Protein AF-A0A0H2RPK3-F1 (afdb_monomer)

Organism: NCBI:txid27342

Structure (mmCIF, N/CA/C/O backbone):
data_AF-A0A0H2RPK3-F1
#
_entry.id   AF-A0A0H2RPK3-F1
#
loop_
_atom_site.group_PDB
_atom_site.id
_atom_site.type_symbol
_atom_site.label_atom_id
_atom_site.label_alt_id
_atom_site.label_comp_id
_atom_site.label_asym_id
_atom_site.label_entity_id
_atom_site.label_seq_id
_atom_site.pdbx_PDB_ins_code
_atom_site.Cartn_x
_atom_site.Cartn_y
_atom_site.Cartn_z
_atom_site.occupancy
_atom_site.B_iso_or_equiv
_atom_site.auth_seq_id
_atom_site.auth_comp_id
_atom_site.auth_asym_id
_atom_site.auth_atom_id
_atom_site.pdbx_PDB_model_num
ATOM 1 N N . MET A 1 1 ? 48.617 -41.759 -42.685 1.00 46.06 1 MET A N 1
ATOM 2 C CA . MET A 1 1 ? 49.009 -41.530 -41.270 1.00 46.06 1 MET A CA 1
ATOM 3 C C . MET A 1 1 ? 48.703 -40.070 -40.952 1.00 46.06 1 MET A C 1
ATOM 5 O O . MET A 1 1 ? 49.124 -39.236 -41.723 1.00 46.06 1 MET A O 1
ATOM 9 N N . MET A 1 2 ? 47.969 -39.626 -39.936 1.00 49.16 2 MET A N 1
ATOM 10 C CA . MET A 1 2 ? 47.253 -40.251 -38.829 1.00 49.16 2 MET A CA 1
ATOM 11 C C . MET A 1 2 ? 46.349 -39.128 -38.278 1.00 49.16 2 MET A C 1
ATOM 13 O O . MET A 1 2 ? 46.850 -38.123 -37.778 1.00 49.16 2 MET A O 1
ATOM 17 N N . SER A 1 3 ? 45.029 -39.245 -38.455 1.00 49.41 3 SER A N 1
ATOM 18 C CA . SER A 1 3 ? 44.056 -38.252 -37.981 1.00 49.41 3 SER A CA 1
ATOM 19 C C . SER A 1 3 ? 43.960 -38.326 -36.456 1.00 49.41 3 SER A C 1
ATOM 21 O O . SER A 1 3 ? 43.443 -39.296 -35.898 1.00 49.41 3 SER A O 1
ATOM 23 N N . LYS A 1 4 ? 44.509 -37.323 -35.761 1.00 64.06 4 LYS A N 1
ATOM 24 C CA . LYS A 1 4 ? 44.405 -37.208 -34.303 1.00 64.06 4 LYS A CA 1
ATOM 25 C C . LYS A 1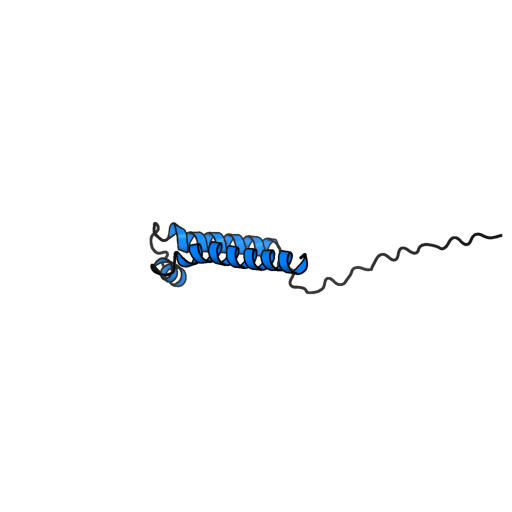 4 ? 43.001 -36.720 -33.943 1.00 64.06 4 LYS A C 1
ATOM 27 O O . LYS A 1 4 ? 42.730 -35.522 -33.951 1.00 64.06 4 LYS A O 1
ATOM 32 N N . LYS A 1 5 ? 42.112 -37.657 -33.595 1.00 60.56 5 LYS A N 1
ATOM 33 C CA . LYS A 1 5 ? 40.846 -37.363 -32.909 1.00 60.56 5 LYS A CA 1
ATOM 34 C C . LYS A 1 5 ? 41.157 -36.600 -31.618 1.00 60.56 5 LYS A C 1
ATOM 36 O O . LYS A 1 5 ? 41.687 -37.166 -30.665 1.00 60.56 5 LYS A O 1
ATOM 41 N N . LYS A 1 6 ? 40.848 -35.303 -31.591 1.00 59.38 6 LYS A N 1
ATOM 42 C CA . LYS A 1 6 ? 40.948 -34.477 -30.387 1.00 59.38 6 LYS A CA 1
ATOM 43 C C . LYS A 1 6 ? 39.748 -34.801 -29.499 1.00 59.38 6 LYS A C 1
ATOM 45 O O . LYS A 1 6 ? 38.639 -34.337 -29.743 1.00 59.38 6 LYS A O 1
ATOM 50 N N . THR A 1 7 ? 39.980 -35.650 -28.504 1.00 68.12 7 THR A N 1
ATOM 51 C CA . THR A 1 7 ? 39.057 -35.996 -27.421 1.00 68.12 7 THR A CA 1
ATOM 52 C C . THR A 1 7 ? 38.440 -34.731 -26.827 1.00 68.12 7 THR A C 1
ATOM 54 O O . THR A 1 7 ? 39.107 -33.969 -26.125 1.00 68.12 7 THR A O 1
ATOM 57 N N . ARG A 1 8 ? 37.159 -34.488 -27.117 1.00 57.44 8 ARG A N 1
ATOM 58 C CA . ARG A 1 8 ? 36.378 -33.406 -26.515 1.00 57.44 8 ARG A CA 1
ATOM 59 C C . ARG A 1 8 ? 36.076 -33.818 -25.074 1.00 57.44 8 ARG A C 1
ATOM 61 O O . ARG A 1 8 ? 35.098 -34.509 -24.817 1.00 57.44 8 ARG A O 1
ATOM 68 N N . ARG A 1 9 ? 36.956 -33.460 -24.134 1.00 58.94 9 ARG A N 1
ATOM 69 C CA . ARG A 1 9 ? 36.656 -33.559 -22.700 1.00 58.94 9 ARG A CA 1
ATOM 70 C C . ARG A 1 9 ? 35.539 -32.565 -22.398 1.00 58.94 9 ARG A C 1
ATOM 72 O O . ARG A 1 9 ? 35.781 -31.366 -22.295 1.00 58.94 9 ARG A O 1
ATOM 79 N N . THR A 1 10 ? 34.313 -33.061 -22.305 1.00 59.12 10 THR A N 1
ATOM 80 C CA . THR A 1 10 ? 33.190 -32.346 -21.704 1.00 59.12 10 THR A CA 1
ATOM 81 C C . THR A 1 10 ? 33.455 -32.270 -20.207 1.00 59.12 10 THR A C 1
ATOM 83 O O . THR A 1 10 ? 33.041 -33.134 -19.438 1.00 59.12 10 THR A O 1
ATOM 86 N N . ASN A 1 11 ? 34.213 -31.260 -19.793 1.00 56.62 11 ASN A N 1
ATOM 87 C CA . ASN A 1 11 ? 34.250 -30.869 -18.396 1.00 56.62 11 ASN A CA 1
ATOM 88 C C . ASN A 1 11 ? 32.884 -30.243 -18.099 1.00 56.62 11 ASN A C 1
ATOM 90 O O . ASN A 1 11 ? 32.655 -29.078 -18.417 1.00 56.62 11 ASN A O 1
ATOM 94 N N . ALA A 1 12 ? 31.959 -31.038 -17.559 1.00 65.44 12 ALA A N 1
ATOM 95 C CA . ALA A 1 12 ? 30.784 -30.495 -16.898 1.00 65.44 12 ALA A CA 1
ATOM 96 C C . ALA A 1 12 ? 31.278 -29.514 -15.820 1.00 65.44 12 ALA A C 1
ATOM 98 O O . ALA A 1 12 ? 3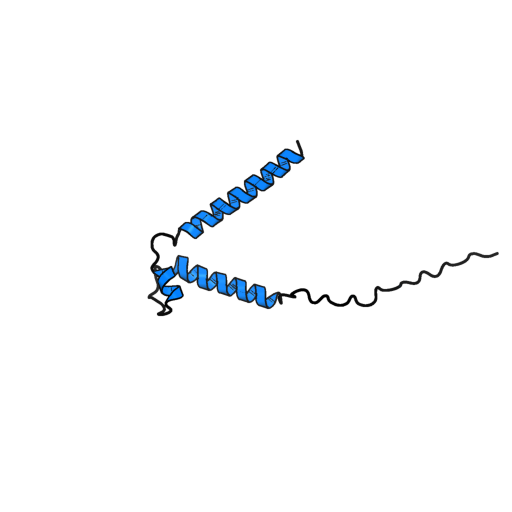2.210 -29.867 -15.082 1.00 65.44 12 ALA A O 1
ATOM 99 N N . PRO A 1 13 ? 30.737 -28.289 -15.725 1.00 63.78 13 PRO A N 1
ATOM 100 C CA . PRO A 1 13 ? 31.064 -27.432 -14.601 1.00 63.78 13 PRO A CA 1
ATOM 101 C C . PRO A 1 13 ? 30.627 -28.163 -13.327 1.00 63.78 13 PRO A C 1
ATOM 103 O O . PRO A 1 13 ? 29.445 -28.439 -13.124 1.00 63.78 13 PRO A O 1
ATOM 106 N N . ARG A 1 14 ? 31.618 -28.547 -12.507 1.00 64.56 14 ARG A N 1
ATOM 107 C CA . ARG A 1 14 ? 31.419 -29.001 -11.125 1.00 64.56 14 ARG A CA 1
ATOM 108 C C . ARG A 1 14 ? 30.475 -28.013 -10.457 1.00 64.56 14 ARG 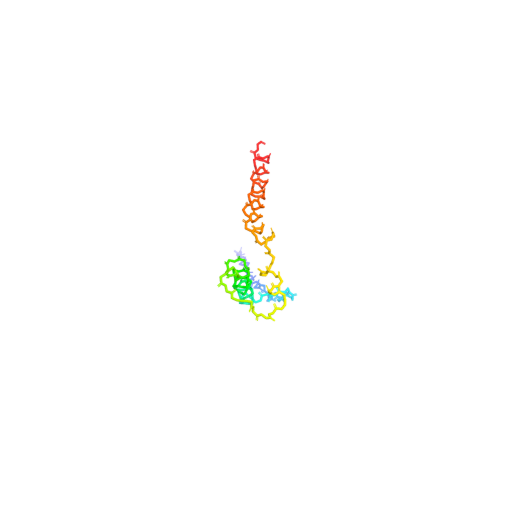A C 1
ATOM 110 O O . ARG A 1 14 ? 30.700 -26.812 -10.599 1.00 64.56 14 ARG A O 1
ATOM 117 N N . GLY A 1 15 ? 29.449 -28.546 -9.787 1.00 66.12 15 GLY A N 1
ATOM 118 C CA . GLY A 1 15 ? 28.394 -27.787 -9.124 1.00 66.12 15 GLY A CA 1
ATOM 119 C C . GLY A 1 15 ? 28.941 -26.499 -8.537 1.00 66.12 15 GLY A C 1
ATOM 120 O O . GLY A 1 15 ? 29.802 -26.530 -7.655 1.00 66.12 15 GLY A O 1
ATOM 121 N N . ALA A 1 16 ? 28.497 -25.380 -9.107 1.00 66.25 16 ALA A N 1
ATOM 122 C CA . ALA A 1 16 ? 28.809 -24.078 -8.560 1.00 66.25 16 ALA A CA 1
ATOM 123 C C . ALA A 1 16 ? 28.386 -24.094 -7.084 1.00 66.25 16 ALA A C 1
ATOM 125 O O . ALA A 1 16 ? 27.306 -24.619 -6.783 1.00 66.25 16 ALA A O 1
ATOM 126 N N . PRO A 1 17 ? 29.205 -23.572 -6.155 1.00 65.19 17 PRO A N 1
ATOM 127 C CA . PRO A 1 17 ? 28.717 -23.340 -4.809 1.00 65.19 17 PRO A CA 1
ATOM 128 C C . PRO A 1 17 ? 27.472 -22.468 -4.952 1.00 65.19 17 PRO A C 1
ATOM 130 O O . PRO A 1 17 ? 27.543 -21.392 -5.549 1.00 65.19 17 PRO A O 1
ATOM 133 N N . LYS A 1 18 ? 26.324 -22.964 -4.473 1.00 62.59 18 LYS A N 1
ATOM 134 C CA . LYS A 1 18 ? 25.127 -22.140 -4.324 1.00 62.59 18 LYS A CA 1
ATOM 135 C C . LYS A 1 18 ? 25.573 -20.980 -3.446 1.00 62.59 18 LYS A C 1
ATOM 137 O O . LYS A 1 18 ? 25.891 -21.174 -2.273 1.00 62.59 18 LYS A O 1
ATOM 142 N N . SER A 1 19 ? 25.746 -19.812 -4.055 1.00 63.47 19 SER A N 1
ATOM 143 C CA . SER A 1 19 ? 26.065 -18.597 -3.325 1.00 63.47 19 SER A CA 1
ATOM 144 C C . SER A 1 19 ? 25.021 -18.461 -2.221 1.00 63.47 19 SER A C 1
ATOM 146 O O . SER A 1 19 ? 23.843 -18.670 -2.526 1.00 63.47 19 SER A O 1
ATOM 148 N N . PRO A 1 20 ? 25.390 -18.091 -0.983 1.00 60.59 20 PRO A N 1
ATOM 149 C CA . PRO A 1 20 ? 24.427 -17.671 0.024 1.00 60.59 20 PRO A CA 1
ATOM 150 C C . PRO A 1 20 ? 23.902 -16.283 -0.375 1.00 60.59 20 PRO A C 1
ATOM 152 O O . PRO A 1 20 ? 24.081 -15.289 0.319 1.00 60.59 20 PRO A O 1
ATOM 155 N N . GLY A 1 21 ? 23.331 -16.199 -1.574 1.00 60.94 21 GLY A N 1
ATOM 156 C CA . GLY A 1 21 ? 22.394 -15.164 -1.921 1.00 60.94 21 GLY A CA 1
ATOM 157 C C . GLY A 1 21 ? 21.134 -15.479 -1.144 1.00 60.94 21 GLY A C 1
ATOM 158 O O . GLY A 1 21 ? 20.782 -16.641 -0.961 1.00 60.94 21 GLY A O 1
ATOM 159 N N . PHE A 1 22 ? 20.504 -14.435 -0.642 1.00 61.50 22 PHE A N 1
ATOM 160 C CA . PHE A 1 22 ? 19.183 -14.453 -0.046 1.00 61.50 22 PHE A CA 1
ATOM 161 C C . PHE A 1 22 ? 18.194 -15.119 -1.025 1.00 61.50 22 PHE A C 1
ATOM 163 O O . PHE A 1 22 ? 17.576 -14.449 -1.849 1.00 61.50 22 PHE A O 1
ATOM 170 N N . GLU A 1 23 ? 18.104 -16.453 -0.999 1.00 63.09 23 GLU A N 1
ATOM 171 C CA . GLU A 1 23 ? 17.066 -17.231 -1.669 1.00 63.09 23 GLU A CA 1
ATOM 172 C C . GLU A 1 23 ? 15.794 -16.968 -0.873 1.00 63.09 23 GLU A C 1
ATOM 174 O O . GLU A 1 23 ? 15.411 -17.727 0.009 1.00 63.09 23 GLU A O 1
ATOM 179 N N . LEU A 1 24 ? 15.187 -15.808 -1.119 1.00 66.50 24 LEU A N 1
ATOM 180 C CA . LEU A 1 24 ? 13.809 -15.572 -0.742 1.00 66.50 24 LEU A CA 1
ATOM 181 C C . LEU A 1 24 ? 13.002 -16.699 -1.365 1.00 66.50 24 LEU A C 1
ATOM 183 O O . LEU A 1 24 ? 12.799 -16.708 -2.583 1.00 66.50 24 LEU A O 1
ATOM 187 N N . ASP A 1 25 ? 12.583 -17.655 -0.536 1.00 83.88 25 ASP A N 1
ATOM 188 C CA . ASP A 1 25 ? 11.682 -18.711 -0.959 1.00 83.88 25 ASP A CA 1
ATOM 189 C C . ASP A 1 25 ? 10.533 -18.042 -1.698 1.00 83.88 25 ASP A C 1
ATOM 191 O O . ASP A 1 25 ? 9.829 -17.186 -1.159 1.00 83.88 25 ASP A O 1
ATOM 195 N N . THR A 1 26 ? 10.358 -18.389 -2.969 1.00 81.94 26 THR A N 1
ATOM 196 C CA . THR A 1 26 ? 9.331 -17.767 -3.808 1.00 81.94 26 THR A CA 1
ATOM 197 C C . THR A 1 26 ? 7.955 -17.889 -3.146 1.00 81.94 26 THR A C 1
ATOM 199 O O . THR A 1 26 ? 7.143 -16.973 -3.231 1.00 81.94 26 THR A O 1
ATOM 202 N N . GLY A 1 27 ? 7.730 -18.970 -2.388 1.00 83.12 27 GLY A N 1
ATOM 203 C CA . GLY A 1 27 ? 6.552 -19.141 -1.540 1.00 83.12 27 GLY A CA 1
ATOM 204 C C . GLY A 1 27 ? 6.413 -18.081 -0.441 1.00 83.12 27 GLY A C 1
ATOM 205 O O . GLY A 1 27 ? 5.319 -17.558 -0.254 1.00 83.12 27 GLY A O 1
ATOM 206 N N . LEU A 1 28 ? 7.500 -17.702 0.239 1.00 86.50 28 LEU A N 1
ATOM 207 C CA . LEU A 1 28 ? 7.491 -16.645 1.256 1.00 86.50 28 LEU A CA 1
ATOM 208 C C . LEU A 1 28 ? 7.126 -15.288 0.645 1.00 86.50 28 LEU A C 1
ATOM 210 O O . LEU A 1 28 ? 6.322 -14.555 1.220 1.00 86.50 28 LEU A O 1
ATOM 214 N N . LEU A 1 29 ? 7.664 -14.974 -0.537 1.00 86.44 29 LEU A N 1
ATOM 215 C CA . LEU A 1 29 ? 7.317 -13.746 -1.256 1.00 86.44 29 LEU A CA 1
ATOM 216 C C . LEU A 1 29 ? 5.842 -13.713 -1.646 1.00 86.44 29 LEU A C 1
ATOM 218 O O . LEU A 1 29 ? 5.181 -12.704 -1.424 1.00 86.44 29 LEU A O 1
ATOM 222 N N . ILE A 1 30 ? 5.310 -14.823 -2.163 1.00 88.38 30 ILE A N 1
ATOM 223 C CA . ILE A 1 30 ? 3.894 -14.930 -2.531 1.00 88.38 30 ILE A CA 1
ATOM 224 C C . ILE A 1 30 ? 3.006 -14.730 -1.301 1.00 88.38 30 ILE A C 1
ATOM 226 O O . ILE A 1 30 ? 2.071 -13.932 -1.344 1.00 88.38 30 ILE A O 1
ATOM 230 N N . VAL A 1 31 ? 3.314 -15.402 -0.188 1.00 90.81 31 VAL A N 1
ATOM 231 C CA . VAL A 1 31 ? 2.556 -15.257 1.063 1.00 90.81 31 VAL A CA 1
ATOM 232 C C . VAL A 1 31 ? 2.596 -13.811 1.554 1.00 90.81 31 VAL A C 1
ATOM 234 O O . VAL A 1 31 ? 1.557 -13.251 1.896 1.00 90.81 31 VAL A O 1
ATOM 237 N N . PHE A 1 32 ? 3.767 -13.175 1.532 1.00 89.06 32 PHE A N 1
ATOM 238 C CA . PHE A 1 32 ? 3.910 -11.787 1.956 1.00 89.06 32 PHE A CA 1
ATOM 239 C C . PHE A 1 32 ? 3.115 -10.826 1.061 1.00 89.06 32 PHE A C 1
ATOM 241 O O . PHE A 1 32 ? 2.406 -9.960 1.567 1.00 89.06 32 PHE A O 1
ATOM 248 N N . SER A 1 33 ? 3.157 -11.007 -0.262 1.00 85.56 33 SER A N 1
ATOM 249 C CA . SER A 1 33 ? 2.369 -10.204 -1.203 1.00 85.56 33 SER A CA 1
ATOM 250 C C . SER A 1 33 ? 0.865 -10.355 -0.979 1.00 85.56 33 SER A C 1
ATOM 252 O O . SER A 1 33 ? 0.146 -9.357 -0.980 1.00 85.56 33 SER A O 1
ATOM 254 N N . VAL A 1 34 ? 0.386 -11.579 -0.740 1.00 91.56 34 VAL A N 1
ATOM 255 C CA . VAL A 1 34 ? -1.030 -11.839 -0.443 1.00 91.56 34 VAL A CA 1
ATOM 256 C C . VAL A 1 34 ? -1.440 -11.175 0.871 1.00 91.56 34 VAL A C 1
ATOM 258 O O . VAL A 1 34 ? -2.482 -10.525 0.923 1.00 91.56 34 VAL A O 1
ATOM 261 N N . LEU A 1 35 ? -0.613 -11.267 1.916 1.00 89.38 35 LEU A N 1
ATOM 262 C CA . LEU A 1 35 ? -0.884 -10.612 3.198 1.00 89.38 35 LEU A CA 1
ATOM 263 C C . LEU A 1 35 ? -0.943 -9.090 3.060 1.00 89.38 35 LEU A C 1
ATOM 265 O O . LEU A 1 35 ? -1.884 -8.471 3.550 1.00 89.38 35 LEU A O 1
ATOM 269 N N . VAL A 1 36 ? 0.013 -8.487 2.349 1.00 86.25 36 VAL A N 1
ATOM 270 C CA . VAL A 1 36 ? 0.018 -7.041 2.080 1.00 86.25 36 VAL A CA 1
ATOM 271 C C . VAL A 1 36 ? -1.230 -6.626 1.301 1.00 86.25 36 VAL A C 1
ATOM 273 O O . VAL A 1 36 ? -1.844 -5.614 1.633 1.00 86.25 36 VAL A O 1
ATOM 276 N N . PHE A 1 37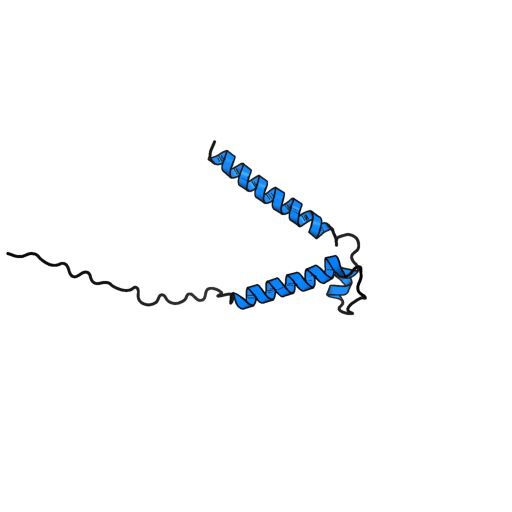 ? -1.649 -7.417 0.311 1.00 86.06 37 PHE A N 1
ATOM 277 C CA . PHE A 1 37 ? -2.854 -7.138 -0.466 1.00 86.06 37 PHE A CA 1
ATOM 278 C C . PHE A 1 37 ? -4.128 -7.211 0.385 1.00 86.06 37 PHE A C 1
ATOM 280 O O . PHE A 1 37 ? -4.973 -6.324 0.295 1.00 86.06 37 PHE A O 1
ATOM 287 N N . ILE A 1 38 ? -4.260 -8.224 1.247 1.00 85.00 38 ILE A N 1
ATOM 288 C CA . ILE A 1 38 ? -5.427 -8.382 2.126 1.00 85.00 38 ILE A CA 1
ATOM 289 C C . ILE A 1 38 ? -5.471 -7.265 3.176 1.00 85.00 38 ILE A C 1
ATOM 291 O O . ILE A 1 38 ? -6.509 -6.628 3.347 1.00 85.00 38 ILE A O 1
ATOM 295 N N . ILE A 1 39 ? -4.352 -6.993 3.854 1.00 81.25 39 ILE A N 1
ATOM 296 C CA . ILE A 1 39 ? -4.275 -5.978 4.916 1.00 81.25 39 ILE A CA 1
ATOM 297 C C . ILE A 1 39 ? -4.466 -4.575 4.330 1.00 81.25 39 ILE A C 1
ATOM 299 O O . ILE A 1 39 ? -5.258 -3.793 4.852 1.00 81.25 39 ILE A O 1
ATOM 303 N N . GLY A 1 40 ? -3.789 -4.265 3.221 1.00 74.81 40 GLY A N 1
ATOM 304 C CA . GLY A 1 40 ? -3.935 -2.989 2.522 1.00 74.81 40 GLY A CA 1
ATOM 305 C C . GLY A 1 40 ? -5.335 -2.812 1.933 1.00 74.81 40 GLY A C 1
ATOM 306 O O . GLY A 1 40 ? -5.948 -1.761 2.103 1.00 74.81 40 GLY A O 1
ATOM 307 N N . GLY A 1 41 ? -5.888 -3.855 1.310 1.00 77.62 41 GLY A N 1
ATOM 308 C CA . GLY A 1 41 ? -7.255 -3.855 0.794 1.00 77.62 41 GLY A CA 1
ATOM 309 C C . GLY A 1 41 ? -8.283 -3.604 1.896 1.00 77.62 41 GLY A C 1
ATOM 310 O O . GLY A 1 41 ? -9.152 -2.748 1.737 1.00 77.62 41 GLY A O 1
ATOM 311 N N . TYR A 1 42 ? -8.151 -4.274 3.044 1.00 74.38 42 TYR A N 1
ATOM 312 C CA . TYR A 1 42 ? -9.000 -4.030 4.208 1.00 74.38 42 TYR A CA 1
ATOM 313 C C . TYR A 1 42 ? -8.883 -2.587 4.708 1.00 74.38 42 TYR A C 1
ATOM 315 O O . TYR A 1 42 ? -9.892 -1.887 4.822 1.00 74.38 42 TYR A O 1
ATOM 323 N N . ALA A 1 43 ? -7.655 -2.129 4.964 1.00 71.69 43 ALA A N 1
ATOM 324 C CA . ALA A 1 43 ? -7.395 -0.820 5.545 1.00 71.69 43 ALA A CA 1
ATOM 325 C C . ALA A 1 43 ? -7.914 0.324 4.666 1.00 71.69 43 ALA A C 1
ATOM 327 O O . ALA A 1 43 ? -8.448 1.300 5.189 1.00 71.69 43 ALA A O 1
ATOM 328 N N . VAL A 1 44 ? -7.806 0.202 3.338 1.00 69.44 44 VAL A N 1
ATOM 329 C CA . VAL A 1 44 ? -8.148 1.300 2.426 1.00 69.44 44 VAL A CA 1
ATOM 330 C C . VAL A 1 44 ? 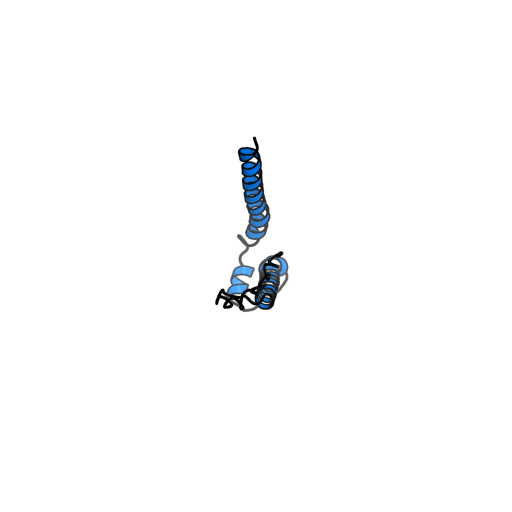-9.566 1.188 1.850 1.00 69.44 44 VAL A C 1
ATOM 332 O O . VAL A 1 44 ? -10.271 2.193 1.818 1.00 69.44 44 VAL A O 1
ATOM 335 N N . LEU A 1 45 ? -10.025 0.004 1.428 1.00 69.62 45 LEU A N 1
ATOM 336 C CA . LEU A 1 45 ? -11.336 -0.153 0.771 1.00 69.62 45 LEU A CA 1
ATOM 337 C C . LEU A 1 45 ? -12.460 -0.475 1.755 1.00 69.62 45 LEU A C 1
ATOM 339 O O . LEU A 1 45 ? -13.556 0.071 1.652 1.00 69.62 45 LEU A O 1
ATOM 343 N N . PHE A 1 46 ? -12.198 -1.368 2.708 1.00 67.75 46 PHE A N 1
ATOM 344 C CA . PHE A 1 46 ? -13.255 -1.957 3.530 1.00 67.75 46 PHE A CA 1
ATOM 345 C C . PHE A 1 46 ? -13.385 -1.328 4.919 1.00 67.75 46 PHE A C 1
ATOM 347 O O . PHE A 1 46 ? -14.446 -1.422 5.527 1.00 67.75 46 PHE A O 1
ATOM 354 N N . SER A 1 47 ? -12.376 -0.601 5.408 1.00 66.25 47 SER A N 1
ATOM 355 C CA . SER A 1 47 ? -12.443 0.029 6.735 1.00 66.25 47 SER A CA 1
ATOM 356 C C . SER A 1 47 ? -13.521 1.122 6.858 1.00 66.25 47 SER A C 1
ATOM 358 O O . SER A 1 47 ? -13.824 1.539 7.969 1.00 66.25 47 SER A O 1
ATOM 360 N N . ALA A 1 48 ? -14.094 1.605 5.749 1.00 64.69 48 ALA A N 1
ATOM 361 C CA . ALA A 1 48 ? -15.248 2.508 5.788 1.00 64.69 48 ALA A CA 1
ATOM 362 C C . ALA A 1 48 ? -16.570 1.781 6.118 1.00 64.69 48 ALA A C 1
ATOM 364 O O . ALA A 1 48 ? -17.538 2.426 6.511 1.00 64.69 48 ALA A O 1
ATOM 365 N N . PHE A 1 49 ? -16.611 0.454 5.957 1.00 65.81 49 PHE A N 1
ATOM 366 C CA . PHE A 1 49 ? -17.814 -0.371 6.103 1.00 65.81 49 PHE A CA 1
ATOM 3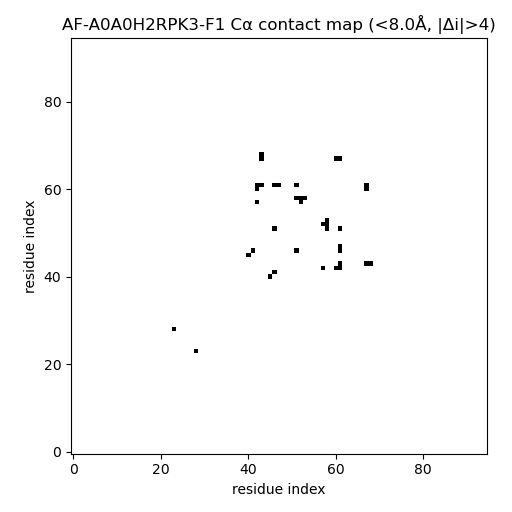67 C C . PHE A 1 49 ? -17.748 -1.354 7.281 1.00 65.81 49 PHE A C 1
ATOM 369 O O . PHE A 1 49 ? -18.788 -1.872 7.683 1.00 65.81 49 PHE A O 1
ATOM 376 N N . LEU A 1 50 ? -16.559 -1.625 7.834 1.00 66.44 50 LEU A N 1
ATOM 377 C CA . LEU A 1 50 ? -16.373 -2.542 8.962 1.00 66.44 50 LEU A CA 1
ATOM 378 C C . LEU A 1 50 ? -16.014 -1.805 10.265 1.00 66.44 50 LEU A C 1
ATOM 380 O O . LEU A 1 50 ? -15.328 -0.783 10.220 1.00 66.44 50 LEU A O 1
ATOM 384 N N . PRO A 1 51 ? -16.462 -2.320 11.427 1.00 68.00 51 PRO A N 1
ATOM 385 C CA . PRO A 1 51 ? -16.106 -1.770 12.732 1.00 68.00 51 PRO A CA 1
ATOM 386 C C . PRO A 1 51 ? -14.600 -1.888 13.010 1.00 68.00 51 PRO A C 1
ATOM 388 O O . PRO A 1 51 ? -13.908 -2.726 12.427 1.00 68.00 51 PRO A O 1
ATOM 391 N N . LEU A 1 52 ? -14.098 -1.044 13.919 1.00 72.00 52 LEU A N 1
ATOM 392 C CA . LEU A 1 52 ? -12.689 -1.035 14.315 1.00 72.00 52 LEU A CA 1
ATOM 393 C C . LEU A 1 52 ? -12.254 -2.416 14.821 1.00 72.00 52 LEU A C 1
ATOM 395 O O . LEU A 1 52 ? -12.981 -3.097 15.545 1.00 72.00 52 LEU A O 1
ATOM 399 N N . THR A 1 53 ? -11.047 -2.813 14.428 1.00 74.31 53 THR A N 1
ATOM 400 C CA . THR A 1 53 ? -10.485 -4.137 14.724 1.00 74.31 53 THR A CA 1
ATOM 401 C C . THR A 1 53 ? -9.935 -4.249 16.143 1.00 74.31 53 THR A C 1
ATOM 403 O O . THR A 1 53 ? -9.674 -5.358 16.605 1.00 74.31 53 THR A O 1
ATOM 406 N N . GLY A 1 54 ? -9.740 -3.124 16.838 1.00 76.31 54 GLY A N 1
ATOM 407 C CA . GLY A 1 54 ? -9.098 -3.064 18.151 1.00 76.31 54 GLY A CA 1
ATOM 408 C C . GLY A 1 54 ? -7.571 -3.154 18.083 1.00 76.31 54 GLY A C 1
ATOM 409 O O . GLY A 1 54 ? -6.905 -3.134 19.118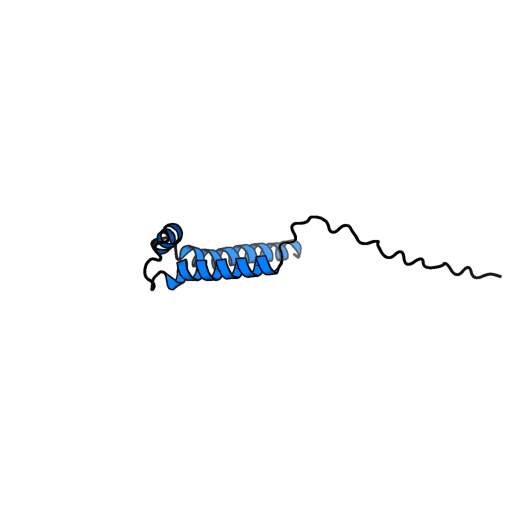 1.00 76.31 54 GLY A O 1
ATOM 410 N N . ILE A 1 55 ? -6.995 -3.251 16.879 1.00 79.00 55 ILE A N 1
ATOM 411 C CA . ILE A 1 55 ? -5.549 -3.239 16.658 1.00 79.00 55 ILE A CA 1
ATOM 412 C C . ILE A 1 55 ? -5.134 -1.785 16.399 1.00 79.00 55 ILE A C 1
ATOM 414 O O . ILE A 1 55 ? -5.476 -1.245 15.348 1.00 79.00 55 ILE A O 1
ATOM 418 N N . PRO A 1 56 ? -4.343 -1.148 17.282 1.00 77.06 56 PRO A N 1
ATOM 419 C CA . PRO A 1 56 ? -4.115 0.299 17.248 1.00 77.06 56 PRO A CA 1
ATOM 420 C C . PRO A 1 56 ? -3.474 0.785 15.941 1.00 77.06 56 PRO A C 1
ATOM 422 O O . PRO A 1 56 ? -3.813 1.859 15.455 1.00 77.06 56 PRO A O 1
ATOM 425 N N . ILE A 1 57 ? -2.588 -0.010 15.329 1.00 74.50 57 ILE A N 1
ATOM 426 C CA . ILE A 1 57 ? -1.950 0.330 14.045 1.00 74.50 57 ILE A CA 1
ATOM 427 C C . ILE A 1 57 ? -2.979 0.334 12.905 1.00 74.50 57 ILE A C 1
ATOM 429 O O . ILE A 1 57 ? -3.033 1.283 12.127 1.00 74.50 57 ILE A O 1
ATOM 433 N N . LEU A 1 58 ? -3.807 -0.711 12.814 1.00 69.94 58 LEU A N 1
ATOM 434 C CA . LEU A 1 58 ? -4.844 -0.822 11.786 1.00 69.94 58 LEU A CA 1
ATOM 435 C C . LEU A 1 58 ? -5.939 0.223 11.988 1.00 69.94 58 LEU A C 1
ATOM 437 O O . LEU A 1 58 ? -6.378 0.837 11.021 1.00 69.94 58 LEU A O 1
ATOM 441 N N . ASP A 1 59 ? -6.335 0.458 13.235 1.00 71.94 59 ASP A N 1
ATOM 442 C CA . ASP A 1 59 ? -7.386 1.407 13.581 1.00 71.94 59 ASP A CA 1
ATOM 443 C C . ASP A 1 59 ? -6.947 2.855 13.322 1.00 71.94 59 ASP A C 1
ATOM 445 O O . ASP A 1 59 ? -7.755 3.652 12.847 1.00 71.94 59 ASP A O 1
ATOM 449 N N . THR A 1 60 ? -5.665 3.186 13.531 1.00 74.06 60 THR A N 1
ATOM 450 C CA . THR A 1 60 ? -5.100 4.504 13.178 1.00 74.06 60 THR A CA 1
ATOM 451 C C . THR A 1 60 ? -5.152 4.746 11.668 1.00 74.06 60 THR A C 1
ATOM 453 O O . THR A 1 60 ? -5.555 5.815 11.224 1.00 74.06 60 THR A O 1
ATOM 456 N N . ILE A 1 61 ? -4.807 3.739 10.859 1.00 71.38 61 ILE A N 1
ATOM 457 C CA . ILE A 1 61 ? -4.890 3.833 9.391 1.00 71.38 61 ILE A CA 1
ATOM 458 C C . ILE A 1 61 ? -6.356 3.887 8.932 1.00 71.38 61 ILE A C 1
ATOM 460 O O . ILE A 1 61 ? -6.695 4.609 7.997 1.00 71.38 61 ILE A O 1
ATOM 464 N N . ALA A 1 62 ? -7.241 3.142 9.596 1.00 71.00 62 ALA A N 1
ATOM 465 C CA . ALA A 1 62 ? -8.666 3.095 9.288 1.00 71.00 62 ALA A CA 1
ATOM 466 C C . ALA A 1 62 ? -9.388 4.425 9.569 1.00 71.00 62 ALA A C 1
ATOM 468 O O . ALA A 1 62 ? -10.300 4.788 8.822 1.00 71.00 62 ALA A O 1
ATOM 469 N N . THR A 1 63 ? -8.981 5.136 10.627 1.00 71.44 63 THR A N 1
ATOM 470 C CA . THR A 1 63 ? -9.533 6.442 11.032 1.00 71.44 63 THR A CA 1
ATOM 471 C C . THR A 1 63 ? -8.901 7.632 10.310 1.00 71.44 63 THR A C 1
ATOM 473 O O . THR A 1 63 ? -9.448 8.735 10.384 1.00 71.44 63 THR A O 1
ATOM 476 N N . ASP A 1 64 ? -7.813 7.431 9.559 1.00 69.00 64 ASP A N 1
ATOM 477 C CA . ASP A 1 64 ? -7.268 8.470 8.687 1.00 69.00 64 ASP A CA 1
ATOM 478 C C . ASP A 1 64 ? -8.235 8.729 7.520 1.00 69.00 64 ASP A C 1
ATOM 480 O O . ASP A 1 64 ? -8.418 7.919 6.611 1.00 69.00 64 ASP A O 1
ATOM 484 N N . THR A 1 65 ? -8.904 9.878 7.567 1.00 68.25 65 THR A N 1
ATOM 485 C CA . THR A 1 65 ? -9.879 10.315 6.557 1.00 68.25 65 THR A CA 1
ATOM 486 C C . THR A 1 65 ? -9.259 11.169 5.454 1.00 68.25 65 THR A C 1
ATOM 488 O O . THR A 1 65 ? -9.916 11.423 4.448 1.00 68.25 65 THR A O 1
ATOM 491 N N . HIS A 1 66 ? -8.011 11.615 5.621 1.00 66.12 66 HIS A N 1
ATOM 492 C CA . HIS A 1 66 ? -7.401 12.639 4.773 1.00 66.12 66 HIS A CA 1
ATOM 493 C C . HIS A 1 66 ? -6.428 12.047 3.747 1.00 66.12 66 HIS A C 1
ATOM 495 O O . HIS A 1 66 ? -6.432 12.466 2.591 1.00 66.12 66 HIS A O 1
ATOM 501 N N . TYR A 1 67 ? -5.632 11.044 4.124 1.00 67.25 67 TYR A N 1
ATOM 502 C CA . TYR A 1 67 ? -4.589 10.470 3.261 1.00 67.25 67 TYR A CA 1
ATOM 503 C C . TYR A 1 67 ? -4.926 9.086 2.708 1.00 67.25 67 TYR A C 1
ATOM 505 O O . TYR A 1 67 ? -4.248 8.589 1.809 1.00 67.25 67 TYR A O 1
ATOM 513 N N . LYS A 1 68 ? -6.012 8.472 3.177 1.00 66.44 68 LYS A N 1
ATOM 514 C CA . LYS A 1 68 ? -6.427 7.118 2.793 1.00 66.44 68 LYS A CA 1
ATOM 515 C C . LYS A 1 68 ? -6.579 6.909 1.284 1.00 66.44 68 LYS A C 1
ATOM 517 O O . LYS A 1 68 ? -6.131 5.900 0.750 1.00 66.44 68 LYS A O 1
ATOM 522 N N . TYR A 1 69 ? -7.135 7.885 0.569 1.00 71.12 69 TYR A N 1
ATOM 523 C CA . TYR A 1 69 ? -7.307 7.805 -0.889 1.00 71.12 69 TYR A CA 1
ATOM 524 C C . TYR A 1 69 ? -6.097 8.312 -1.678 1.00 71.12 69 TYR A C 1
ATOM 526 O O . TYR A 1 69 ? -6.007 8.091 -2.885 1.00 71.12 69 TYR A O 1
ATOM 534 N N . PHE A 1 70 ? -5.142 8.961 -1.010 1.00 75.12 70 PHE A N 1
ATOM 535 C CA . PHE A 1 70 ? -3.956 9.503 -1.660 1.00 75.12 70 PHE A CA 1
ATOM 536 C C . PHE A 1 70 ? -3.093 8.395 -2.266 1.00 75.12 70 PHE A C 1
ATOM 538 O O . PHE A 1 70 ? -2.541 8.576 -3.344 1.00 75.12 70 PHE A O 1
ATOM 545 N N . VAL A 1 71 ? -3.058 7.212 -1.644 1.00 74.25 71 VAL A N 1
ATOM 546 C CA . VAL A 1 71 ? -2.372 6.029 -2.187 1.00 74.25 71 VAL A CA 1
ATOM 547 C C . VAL A 1 71 ? -2.977 5.601 -3.528 1.00 74.25 71 VAL A C 1
ATOM 549 O O . VAL A 1 71 ? -2.243 5.351 -4.482 1.00 74.25 71 VAL A O 1
ATOM 552 N N . PHE A 1 72 ? -4.309 5.591 -3.644 1.00 74.88 72 PHE A N 1
ATOM 553 C CA . PHE A 1 72 ? -4.994 5.268 -4.900 1.00 74.88 72 PHE A CA 1
ATOM 554 C C . PHE A 1 72 ? -4.759 6.298 -6.000 1.00 74.88 72 PHE A C 1
ATOM 556 O O . PHE A 1 72 ? -4.815 5.940 -7.170 1.00 74.88 72 PHE A O 1
ATOM 563 N N . LEU A 1 73 ? -4.484 7.553 -5.643 1.00 79.25 73 LEU A N 1
ATOM 564 C CA . LEU A 1 73 ? -4.120 8.595 -6.602 1.00 79.25 73 LEU A CA 1
ATOM 565 C C . LEU A 1 73 ? -2.631 8.539 -6.968 1.00 79.25 73 LEU A C 1
ATOM 567 O O . LEU A 1 73 ? -2.280 8.693 -8.136 1.00 79.25 73 LEU A O 1
ATOM 571 N N . ILE A 1 74 ? -1.751 8.268 -6.001 1.00 82.44 74 ILE A N 1
ATOM 572 C CA . ILE A 1 74 ? -0.302 8.187 -6.209 1.00 82.44 74 ILE A CA 1
ATOM 573 C C . ILE A 1 74 ? 0.088 7.008 -7.091 1.00 82.44 74 ILE A C 1
ATOM 575 O O . ILE A 1 74 ? 1.008 7.158 -7.886 1.00 82.44 74 ILE A O 1
ATOM 579 N N . ILE A 1 75 ? -0.574 5.853 -6.975 1.00 83.50 75 ILE A N 1
ATOM 580 C CA . ILE A 1 75 ? -0.222 4.672 -7.776 1.00 83.50 75 ILE A CA 1
ATOM 581 C C . ILE A 1 75 ? -0.336 4.963 -9.285 1.00 83.50 75 ILE A C 1
ATOM 583 O O . ILE A 1 75 ? 0.688 4.898 -9.962 1.00 83.50 75 ILE A O 1
ATOM 587 N N . PRO A 1 76 ? -1.501 5.346 -9.846 1.00 85.38 76 PRO A N 1
ATOM 588 C CA . PRO A 1 76 ? -1.613 5.627 -11.274 1.00 85.38 76 PRO A CA 1
ATOM 589 C C . PRO A 1 76 ? -0.775 6.840 -11.693 1.00 85.38 76 PRO A C 1
ATOM 591 O O . PRO A 1 76 ? -0.140 6.789 -12.743 1.00 85.38 76 PRO A O 1
ATOM 594 N N . MET A 1 77 ? -0.708 7.897 -10.873 1.00 87.94 77 MET A N 1
ATOM 595 C CA . MET A 1 77 ? 0.079 9.095 -11.197 1.00 87.94 77 MET A CA 1
ATOM 596 C C . MET A 1 77 ? 1.586 8.812 -11.221 1.00 87.94 77 MET A C 1
ATOM 598 O O . MET A 1 77 ? 2.284 9.204 -12.155 1.00 87.94 77 MET A O 1
ATOM 602 N N . GLY A 1 78 ? 2.091 8.095 -10.219 1.00 90.00 78 GLY A N 1
ATOM 603 C CA . GLY A 1 78 ? 3.493 7.709 -10.105 1.00 90.00 78 GLY A CA 1
ATOM 604 C C . GLY A 1 78 ? 3.894 6.705 -11.180 1.00 90.00 78 GLY A C 1
ATOM 605 O O . GLY A 1 78 ? 4.914 6.889 -11.842 1.00 90.00 78 GLY A O 1
ATOM 606 N N . THR A 1 79 ? 3.068 5.684 -11.423 1.00 92.38 79 THR A N 1
ATOM 607 C CA . THR A 1 79 ? 3.302 4.720 -12.504 1.00 92.38 79 THR A CA 1
ATOM 608 C C . THR A 1 79 ? 3.326 5.411 -13.865 1.00 92.38 79 THR A C 1
ATOM 610 O O . THR A 1 79 ? 4.244 5.166 -14.647 1.00 92.38 79 THR A O 1
ATOM 613 N N . TYR A 1 80 ? 2.381 6.318 -14.137 1.00 90.38 80 TYR A N 1
ATOM 614 C CA . TYR A 1 80 ? 2.359 7.079 -15.385 1.00 90.38 80 TYR A CA 1
ATOM 615 C C . TYR A 1 80 ? 3.626 7.920 -15.565 1.00 90.38 80 TYR A C 1
ATOM 617 O O . TYR A 1 80 ? 4.233 7.887 -16.632 1.00 90.38 80 TYR A O 1
ATOM 625 N N . PHE A 1 81 ? 4.074 8.615 -14.516 1.00 93.25 81 PHE A N 1
ATOM 626 C CA . PHE A 1 81 ? 5.299 9.412 -14.555 1.00 93.25 81 PHE A CA 1
ATOM 627 C C . PHE A 1 81 ? 6.541 8.567 -14.872 1.00 93.25 81 PHE A C 1
ATOM 629 O O . PHE A 1 81 ? 7.328 8.932 -15.744 1.00 93.25 81 PHE A O 1
ATOM 636 N N . ILE A 1 82 ? 6.702 7.414 -14.212 1.00 94.88 82 ILE A N 1
ATOM 637 C CA . ILE A 1 82 ? 7.842 6.512 -14.443 1.00 94.88 82 ILE A CA 1
ATOM 638 C C . ILE A 1 82 ? 7.830 5.983 -15.882 1.00 94.88 82 ILE A C 1
ATOM 640 O O . ILE A 1 82 ? 8.865 6.006 -16.548 1.00 94.88 82 ILE A O 1
ATOM 644 N N . ILE A 1 83 ? 6.668 5.536 -16.373 1.00 93.31 83 ILE A N 1
ATOM 645 C CA . ILE A 1 83 ? 6.524 5.011 -17.738 1.00 93.31 83 ILE A CA 1
ATOM 646 C C . ILE A 1 83 ? 6.802 6.110 -18.763 1.00 93.31 83 ILE A C 1
ATOM 648 O O . ILE A 1 83 ? 7.572 5.889 -19.692 1.00 93.31 83 ILE A O 1
ATOM 652 N N . ALA A 1 84 ? 6.222 7.298 -18.594 1.00 92.19 84 ALA A N 1
ATOM 653 C CA . ALA A 1 84 ? 6.434 8.419 -19.504 1.00 92.19 84 ALA A CA 1
ATOM 654 C C . ALA A 1 84 ? 7.911 8.838 -19.553 1.00 92.19 84 ALA A C 1
ATOM 656 O O . ALA A 1 84 ? 8.450 9.053 -20.636 1.00 92.19 84 ALA A O 1
ATOM 657 N N . ASN A 1 85 ? 8.585 8.883 -18.401 1.00 94.69 85 ASN A N 1
ATOM 658 C CA . ASN A 1 85 ? 10.014 9.174 -18.320 1.00 94.69 85 ASN A CA 1
ATOM 659 C C . ASN A 1 85 ? 10.863 8.097 -19.017 1.00 94.69 85 ASN A C 1
ATOM 661 O O . ASN A 1 85 ? 11.762 8.415 -19.794 1.00 94.69 85 ASN A O 1
ATOM 665 N N . TRP A 1 86 ? 10.547 6.818 -18.793 1.00 95.19 86 TRP A N 1
ATOM 666 C CA . TRP A 1 86 ? 11.217 5.709 -19.472 1.00 95.19 86 TRP A CA 1
ATOM 667 C C . TRP A 1 86 ? 11.041 5.796 -20.987 1.00 95.19 86 TRP A C 1
ATOM 669 O O . TRP A 1 86 ? 12.010 5.725 -21.739 1.00 95.19 86 TRP A O 1
ATOM 679 N N . VAL A 1 87 ? 9.797 5.927 -21.448 1.00 93.56 87 VAL A N 1
ATOM 680 C CA . VAL A 1 87 ? 9.460 5.968 -22.873 1.00 93.56 87 VAL A CA 1
ATOM 681 C C . VAL A 1 87 ? 10.098 7.189 -23.537 1.00 93.56 87 VAL A C 1
ATOM 683 O O . VAL A 1 87 ? 10.674 7.060 -24.613 1.00 93.56 87 VAL A O 1
ATOM 686 N N . GLY A 1 88 ? 10.086 8.349 -22.877 1.00 90.94 88 GLY A N 1
ATOM 687 C CA . GLY A 1 88 ? 10.777 9.549 -23.350 1.00 90.94 88 GLY A CA 1
ATOM 688 C C . GLY A 1 88 ? 12.281 9.333 -23.534 1.00 90.94 88 GLY A C 1
ATOM 689 O O . GLY A 1 88 ? 12.843 9.753 -24.544 1.00 90.94 88 GLY A O 1
ATOM 690 N N . TRP A 1 89 ? 12.923 8.603 -22.618 1.00 93.06 89 TRP A N 1
ATOM 691 C CA . TRP A 1 89 ? 14.335 8.245 -22.745 1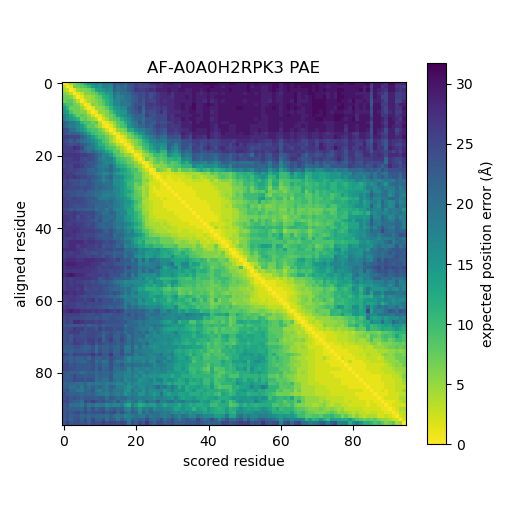.00 93.06 89 TRP A CA 1
ATOM 692 C C . TRP A 1 89 ? 14.616 7.307 -23.928 1.00 93.06 89 TRP A C 1
ATOM 694 O O . TRP A 1 89 ? 15.621 7.476 -24.618 1.00 93.06 89 TRP A O 1
ATOM 704 N N . GLN A 1 90 ? 13.722 6.352 -24.210 1.00 87.69 90 GLN A N 1
ATOM 705 C CA . GLN A 1 90 ? 13.840 5.488 -25.393 1.00 87.69 90 GLN A CA 1
ATOM 706 C C . GLN A 1 90 ? 13.788 6.301 -26.691 1.00 87.69 90 GLN A C 1
ATOM 708 O O . GLN A 1 90 ? 14.611 6.089 -27.578 1.00 87.69 90 GLN A O 1
ATOM 713 N N . TYR A 1 91 ? 12.867 7.265 -26.784 1.00 88.06 91 TYR A N 1
ATOM 714 C CA . TYR A 1 91 ? 12.792 8.149 -27.947 1.00 88.06 91 TYR A CA 1
ATOM 715 C C . TYR A 1 91 ? 14.028 9.042 -28.078 1.00 88.06 91 TYR A C 1
ATOM 717 O O . TYR A 1 91 ? 14.524 9.203 -29.186 1.00 88.06 91 TYR A O 1
ATOM 725 N N . TYR A 1 92 ? 14.566 9.570 -26.976 1.00 86.44 92 TYR A N 1
ATOM 726 C CA . TYR A 1 92 ? 15.779 10.394 -26.999 1.00 86.44 92 TYR A CA 1
ATOM 727 C C . TYR A 1 92 ? 17.017 9.633 -27.496 1.00 86.44 92 TYR A C 1
ATOM 729 O O . TYR A 1 92 ? 17.805 10.188 -28.251 1.00 86.44 92 TYR A O 1
ATOM 737 N N . GLN A 1 93 ? 17.196 8.370 -27.095 1.00 81.75 93 GLN A N 1
ATOM 738 C CA . GLN A 1 93 ? 18.348 7.573 -27.536 1.00 81.75 93 GLN A CA 1
ATOM 739 C C . GLN A 1 93 ? 18.228 7.025 -28.963 1.00 81.75 93 GLN A C 1
ATOM 741 O O . GLN A 1 93 ? 19.247 6.702 -29.568 1.00 81.75 93 GLN A O 1
ATOM 746 N N . ASN A 1 94 ? 17.008 6.876 -29.480 1.00 72.94 94 ASN A N 1
ATOM 747 C CA . ASN A 1 94 ? 16.742 6.304 -30.802 1.00 72.94 94 ASN A CA 1
ATOM 748 C C . ASN A 1 94 ? 16.325 7.365 -31.844 1.00 72.94 94 ASN A C 1
ATOM 750 O O . ASN A 1 94 ? 15.769 7.007 -32.883 1.00 72.94 94 ASN A O 1
ATOM 754 N N . SER A 1 95 ? 16.550 8.652 -31.558 1.00 59.59 95 SER A N 1
ATOM 755 C CA . SER A 1 95 ? 16.372 9.767 -32.505 1.00 59.59 95 SER A CA 1
ATOM 756 C C . SER A 1 95 ? 17.710 10.263 -33.035 1.00 59.59 95 SER A C 1
ATOM 758 O O . SER A 1 95 ? 18.690 10.247 -32.258 1.00 59.59 95 SER A O 1
#

Foldseek 3Di:
DDDDDDPPPPPDPDDDPPPPDPPPPVVNVVVVVVVCCVLLCCLQPVLVPDDDPPPVVSNVSSPPPDCSCVVVVCVVVVVVVVVVVVVVVVVVVVD

Secondary structure (DSSP, 8-state):
-------------------------HHHHHHHHHHHHHHHHIIIIITTTS---S-HHHHHHHH--SSTTHHHHHHHHHHHHHHHHHHHHHHHHT-

Radius of gyration: 26.94 Å; Cα contacts (8 Å, |Δi|>4): 19; chains: 1; bounding box: 67×54×59 Å

Sequence (95 aa):
MMSKKKTRRTNAPRGAPKSPGFELDTGLLIVFSVLVFIIGGYAVLFSAFLPLTGIPILDTIATDTHYKYFVFLIIPMGTYFIIANWVGWQYYQNS

pLDDT: mean 74.89, std 11.97, range [46.06, 95.19]

Mean predicted aligned error: 15.46 Å

Solvent-accessible surface area (backbone atoms only — not comparable to full-atom values): 5989 Å² total; per-residue (Å²): 141,78,88,80,81,77,79,80,77,78,75,69,81,70,81,72,77,80,66,93,61,87,76,70,49,68,66,58,54,52,52,50,51,51,50,50,49,53,53,50,45,39,43,61,70,41,36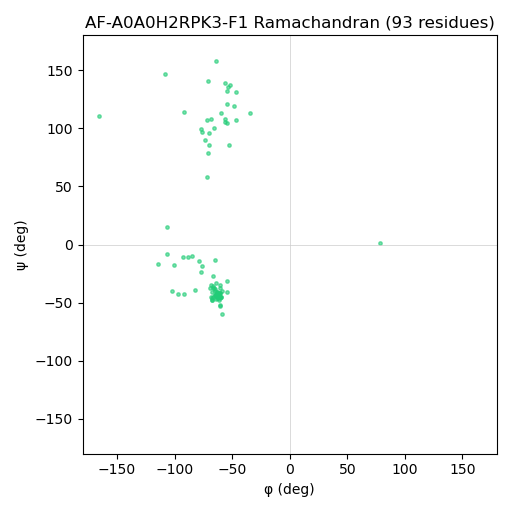,86,80,49,79,79,81,82,44,69,72,60,38,54,54,37,68,42,84,81,60,53,62,47,57,70,52,45,51,60,54,50,52,48,49,54,50,52,52,52,52,51,50,54,52,63,74,75,102

InterPro domains:
  IPR029164 Phosphatidylinositol N-acetylglucosaminyltransferase subunit Y [PF15159] (28-94)